Protein AF-A0A662FNZ3-F1 (afdb_monomer_lite)

Foldseek 3Di:
DDKDKDKFFAQPLQAQPFPVVVCVLCVVAQKDWFWKKAFDDDPDDDPDPPDRDIDTDTPDDPPQPPPVDDPDSDDDPVRGHHGPMMTMMIDPDVVSVVVSSVVSNVD

Secondary structure (DSSP, 8-state):
---EEEEEEPPGGGTTSBHHHHHHHHTTSS-EEEEEEEEE---S---S----EEEEEES--------TT-SS-PPPGGGB--TT-EEEEEES-HHHHHHHHHHHHT-

Radius of gyration: 15.93 Å; chains: 1; bounding box: 35×38×43 Å

Sequence (107 aa):
DTNEIYIREVPSSFVGKRIMDLQRALTRYPVIFIGYIRSCQKEGDATDDKLRRSRITINPRVRPKYIENAPYGRITKTDLIQEGDRIILIAREPKIVDNILYSLSNN

Structure (mmCIF, N/CA/C/O backbone):
data_AF-A0A662FNZ3-F1
#
_entry.id   AF-A0A662FNZ3-F1
#
loop_
_atom_site.group_PDB
_atom_site.id
_atom_site.type_symbol
_atom_site.label_atom_id
_atom_site.label_alt_id
_atom_site.label_comp_id
_atom_site.label_asym_id
_atom_site.label_entity_id
_atom_site.label_seq_id
_atom_site.pdbx_PDB_ins_code
_atom_site.Cartn_x
_atom_site.Cartn_y
_atom_site.Cartn_z
_atom_site.occupancy
_atom_site.B_iso_or_equiv
_atom_site.auth_seq_id
_atom_site.auth_comp_id
_atom_site.auth_asym_id
_atom_site.auth_atom_id
_atom_site.pdbx_PDB_model_num
ATOM 1 N N . ASP A 1 1 ? -20.024 3.247 11.701 1.00 66.50 1 ASP A N 1
ATOM 2 C CA . ASP A 1 1 ? -18.799 2.585 11.213 1.00 66.50 1 ASP A CA 1
ATOM 3 C C . ASP A 1 1 ? -18.574 2.895 9.749 1.00 66.50 1 ASP A C 1
ATOM 5 O O . ASP A 1 1 ? -19.262 2.350 8.896 1.00 66.50 1 ASP A O 1
ATOM 9 N N . THR A 1 2 ? -17.663 3.821 9.464 1.00 88.19 2 THR A N 1
ATOM 10 C CA . THR A 1 2 ? -17.327 4.260 8.104 1.00 88.19 2 THR A CA 1
ATOM 11 C C . THR A 1 2 ? -15.887 3.885 7.786 1.00 88.19 2 THR A C 1
ATOM 13 O O . THR A 1 2 ? -15.029 3.921 8.663 1.00 88.19 2 THR A O 1
ATOM 16 N N . ASN A 1 3 ? -15.630 3.496 6.539 1.00 95.50 3 ASN A N 1
ATOM 17 C CA . ASN A 1 3 ? -14.271 3.343 6.033 1.00 95.50 3 ASN A 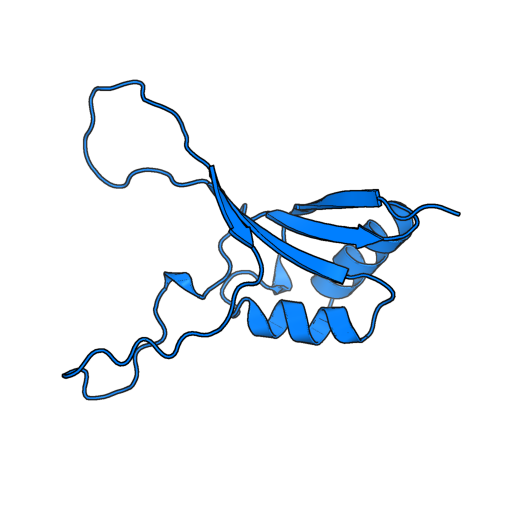CA 1
ATOM 18 C C . ASN A 1 3 ? -13.823 4.654 5.382 1.00 95.50 3 ASN A C 1
ATOM 20 O O . ASN A 1 3 ? -14.623 5.321 4.726 1.00 95.50 3 ASN A O 1
ATOM 24 N N . GLU A 1 4 ? -12.544 4.981 5.514 1.00 97.06 4 GLU A N 1
ATOM 25 C CA . GLU A 1 4 ? -11.936 6.193 4.967 1.00 97.06 4 GLU A CA 1
ATOM 26 C C . GLU A 1 4 ? -10.720 5.856 4.101 1.00 97.06 4 GLU A C 1
ATOM 28 O O . GLU A 1 4 ? -10.171 4.753 4.160 1.00 97.06 4 GLU A O 1
ATOM 33 N N . ILE A 1 5 ? -10.303 6.821 3.278 1.00 97.62 5 ILE A N 1
ATOM 34 C CA . ILE A 1 5 ? -9.119 6.708 2.427 1.00 97.62 5 ILE A CA 1
ATOM 35 C C . ILE A 1 5 ? -7.910 7.264 3.176 1.00 97.62 5 ILE A C 1
ATOM 37 O O . ILE A 1 5 ? -7.891 8.427 3.576 1.00 97.62 5 ILE A O 1
ATOM 41 N N . TYR A 1 6 ? -6.860 6.457 3.270 1.00 97.50 6 TYR A N 1
ATOM 42 C CA . TYR A 1 6 ? -5.578 6.833 3.843 1.00 97.50 6 TYR A CA 1
ATOM 43 C C . TYR A 1 6 ? -4.481 6.767 2.785 1.00 97.50 6 TYR A C 1
ATOM 45 O O . TYR A 1 6 ? -4.362 5.799 2.033 1.00 97.50 6 TYR A O 1
ATOM 53 N N . ILE A 1 7 ? -3.657 7.812 2.750 1.00 96.81 7 ILE A N 1
ATOM 54 C CA . ILE A 1 7 ? -2.463 7.884 1.911 1.00 96.81 7 ILE A CA 1
ATOM 55 C C . ILE A 1 7 ? -1.250 7.816 2.832 1.00 96.81 7 ILE A C 1
ATOM 57 O O . ILE A 1 7 ? -1.161 8.575 3.803 1.00 96.81 7 ILE A O 1
ATOM 61 N N . ARG A 1 8 ? -0.335 6.892 2.543 1.00 96.44 8 ARG A N 1
ATOM 62 C CA . ARG A 1 8 ? 0.889 6.661 3.32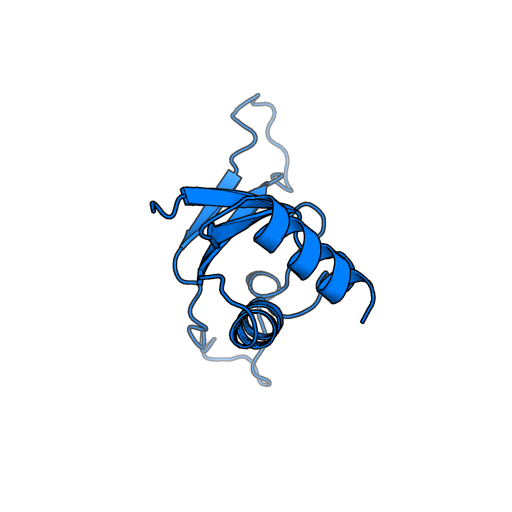1 1.00 96.44 8 ARG A CA 1
ATOM 63 C C . ARG A 1 8 ? 2.064 6.391 2.409 1.00 96.44 8 ARG A C 1
ATOM 65 O O . ARG A 1 8 ? 1.866 6.002 1.264 1.00 96.44 8 ARG A O 1
ATOM 72 N N . GLU A 1 9 ? 3.271 6.603 2.906 1.00 95.25 9 GLU A N 1
ATOM 73 C CA . GLU A 1 9 ? 4.472 6.154 2.207 1.00 95.25 9 GLU A CA 1
ATOM 74 C C . GLU A 1 9 ? 4.485 4.632 2.097 1.00 95.25 9 GLU A C 1
ATOM 76 O O . GLU A 1 9 ? 3.924 3.913 2.930 1.00 95.25 9 GLU A O 1
ATOM 81 N N . VAL A 1 10 ? 5.084 4.144 1.018 1.00 94.25 10 VAL A N 1
ATOM 82 C CA . VAL A 1 10 ? 5.295 2.715 0.850 1.00 94.25 10 VAL A CA 1
ATOM 83 C C . VAL A 1 10 ? 6.280 2.208 1.916 1.00 94.25 10 VAL A C 1
ATOM 85 O O . VAL A 1 10 ? 7.258 2.896 2.206 1.00 94.25 10 VAL A O 1
ATOM 88 N N . PRO A 1 11 ? 6.066 1.015 2.501 1.00 94.31 11 PRO A N 1
ATOM 89 C CA . PRO A 1 11 ? 7.045 0.419 3.405 1.00 94.31 11 PRO A CA 1
ATOM 90 C C . PRO A 1 11 ? 8.408 0.280 2.714 1.00 94.31 11 PRO A C 1
ATOM 92 O O . PRO A 1 11 ? 8.485 -0.201 1.578 1.00 94.31 11 PRO A O 1
ATOM 95 N N . SER A 1 12 ? 9.486 0.669 3.396 1.00 91.19 12 SER A N 1
ATOM 96 C CA . SER A 1 12 ? 10.842 0.689 2.823 1.00 91.19 12 SER A CA 1
ATOM 97 C C . SER A 1 12 ? 11.304 -0.694 2.352 1.00 91.19 12 SER A C 1
ATOM 99 O O . SER A 1 12 ? 11.971 -0.808 1.325 1.00 91.19 12 SER A O 1
ATOM 101 N N . SER A 1 13 ? 10.855 -1.760 3.022 1.00 93.81 13 SER A N 1
ATOM 102 C CA . SER A 1 13 ? 11.099 -3.163 2.651 1.00 93.81 13 SER A CA 1
ATOM 103 C C . SER A 1 13 ? 10.512 -3.565 1.288 1.00 93.81 13 SER A C 1
ATOM 105 O O . SER A 1 13 ? 10.828 -4.643 0.773 1.00 93.81 13 SER A O 1
ATOM 107 N N . PHE A 1 14 ? 9.651 -2.735 0.688 1.00 93.00 14 PHE A N 1
ATOM 108 C CA . PHE A 1 14 ? 9.061 -2.956 -0.632 1.00 93.00 14 PHE A CA 1
ATOM 109 C C . PHE A 1 14 ? 9.666 -2.085 -1.734 1.00 93.00 14 PHE A C 1
ATOM 111 O O . PHE A 1 14 ? 9.344 -2.304 -2.902 1.00 93.00 14 PHE A O 1
ATOM 118 N N . VAL A 1 15 ? 10.570 -1.154 -1.416 1.00 91.50 15 VAL A N 1
ATOM 119 C CA . VAL A 1 15 ? 11.303 -0.394 -2.438 1.00 91.50 15 VAL A CA 1
ATOM 120 C C . VAL A 1 15 ? 12.097 -1.363 -3.320 1.00 91.50 15 VAL A C 1
ATOM 122 O O . VAL A 1 15 ? 12.746 -2.289 -2.839 1.00 91.50 15 VAL A O 1
ATOM 125 N N . GLY A 1 16 ? 11.983 -1.203 -4.639 1.00 88.81 16 GLY A N 1
ATOM 126 C CA . GLY A 1 16 ? 12.577 -2.113 -5.621 1.00 88.81 16 GLY A CA 1
ATOM 127 C C . GLY A 1 16 ? 11.816 -3.429 -5.840 1.00 88.81 16 GLY A C 1
ATOM 128 O O . GLY A 1 16 ? 12.131 -4.142 -6.794 1.00 88.81 16 GLY A O 1
ATOM 129 N N . LYS A 1 17 ? 10.791 -3.749 -5.034 1.00 89.50 17 LYS A N 1
ATOM 130 C CA . LYS A 1 17 ? 9.879 -4.885 -5.276 1.00 89.50 17 LYS A CA 1
ATOM 131 C C . LYS A 1 17 ? 8.756 -4.489 -6.234 1.00 89.50 17 LYS A C 1
ATOM 133 O O . LYS A 1 17 ? 8.537 -3.308 -6.519 1.00 89.50 17 LYS A O 1
ATOM 138 N N . ARG A 1 18 ? 8.025 -5.477 -6.761 1.00 88.12 18 ARG A N 1
ATOM 139 C CA . ARG A 1 18 ? 6.874 -5.202 -7.630 1.00 88.12 18 ARG A CA 1
ATOM 140 C C . ARG A 1 18 ? 5.702 -4.716 -6.787 1.00 88.12 18 ARG A C 1
ATOM 142 O O . ARG A 1 18 ? 5.479 -5.205 -5.681 1.00 88.12 18 ARG A O 1
ATOM 149 N N . ILE A 1 19 ? 4.863 -3.855 -7.360 1.00 88.25 19 ILE A N 1
ATOM 150 C CA . ILE A 1 19 ? 3.621 -3.421 -6.695 1.00 88.25 19 ILE A CA 1
ATOM 151 C C . ILE A 1 19 ? 2.706 -4.601 -6.314 1.00 88.25 19 ILE A C 1
ATOM 153 O O . ILE A 1 19 ? 2.022 -4.567 -5.295 1.00 88.25 19 ILE A O 1
ATOM 157 N N . MET A 1 20 ? 2.753 -5.685 -7.095 1.00 86.31 20 MET A N 1
ATOM 158 C CA . MET A 1 20 ? 2.011 -6.918 -6.823 1.00 86.31 20 MET A CA 1
ATOM 159 C C . MET A 1 20 ? 2.467 -7.633 -5.553 1.00 86.31 20 MET A C 1
ATOM 161 O O . MET A 1 20 ? 1.645 -8.273 -4.902 1.00 86.31 20 MET A O 1
ATOM 165 N N . ASP A 1 21 ? 3.749 -7.537 -5.199 1.00 90.19 21 ASP A N 1
ATOM 166 C CA . ASP A 1 21 ? 4.268 -8.156 -3.980 1.00 90.19 21 ASP A CA 1
ATOM 167 C C . ASP A 1 21 ? 3.669 -7.451 -2.758 1.00 90.19 21 ASP A C 1
ATOM 169 O O . ASP A 1 21 ? 3.211 -8.111 -1.825 1.00 90.19 21 ASP A O 1
ATOM 173 N N . LEU A 1 22 ? 3.572 -6.117 -2.812 1.00 91.62 22 LEU A N 1
ATOM 174 C CA . LEU A 1 22 ? 2.896 -5.314 -1.794 1.00 91.62 22 LEU A CA 1
ATOM 175 C C . LEU A 1 22 ? 1.398 -5.618 -1.736 1.00 91.62 22 LEU A C 1
ATOM 177 O O . LEU A 1 22 ? 0.866 -5.875 -0.658 1.00 91.62 22 LEU A O 1
ATOM 181 N N . GLN A 1 23 ? 0.720 -5.651 -2.887 1.00 90.62 23 GLN A N 1
ATOM 182 C CA . GLN A 1 23 ? -0.700 -5.997 -2.941 1.00 90.62 23 GLN A CA 1
ATOM 183 C C . GLN A 1 23 ? -0.954 -7.381 -2.331 1.00 90.62 23 GLN A C 1
ATOM 185 O O . GLN A 1 23 ? -1.889 -7.540 -1.551 1.00 90.62 23 GLN A O 1
ATOM 190 N N . ARG A 1 24 ? -0.105 -8.372 -2.639 1.00 90.94 24 ARG A N 1
ATOM 191 C CA . ARG A 1 24 ? -0.186 -9.722 -2.070 1.00 90.94 24 ARG A CA 1
ATOM 192 C C . ARG A 1 24 ? 0.047 -9.710 -0.560 1.00 90.94 24 ARG A C 1
ATOM 194 O O . ARG A 1 24 ? -0.698 -10.378 0.149 1.00 90.94 24 ARG A O 1
ATOM 201 N N . ALA A 1 25 ? 1.023 -8.956 -0.060 1.00 93.50 25 ALA A N 1
ATOM 202 C CA . ALA A 1 25 ? 1.265 -8.841 1.378 1.00 93.50 25 ALA A CA 1
ATOM 203 C C . ALA A 1 25 ? 0.052 -8.244 2.115 1.00 93.50 25 ALA A C 1
ATOM 205 O O . ALA A 1 25 ? -0.356 -8.758 3.156 1.00 93.50 25 ALA A O 1
ATOM 206 N N . LEU A 1 26 ? -0.587 -7.231 1.522 1.00 93.56 26 LEU A N 1
ATOM 207 C CA . LEU A 1 26 ? -1.760 -6.556 2.083 1.00 93.56 26 LEU A CA 1
ATOM 208 C C . LEU A 1 26 ? -3.025 -7.432 2.121 1.00 93.56 26 LEU A C 1
ATOM 210 O O . LEU A 1 26 ? -3.900 -7.167 2.938 1.00 93.56 26 LEU A O 1
ATOM 214 N N . THR A 1 27 ? -3.112 -8.510 1.326 1.00 91.31 27 THR A N 1
ATOM 215 C CA . THR A 1 27 ? -4.282 -9.424 1.333 1.00 91.31 27 THR A CA 1
ATOM 216 C C . THR A 1 27 ? -4.545 -10.107 2.676 1.00 91.31 27 THR A C 1
ATOM 218 O O . THR A 1 27 ? -5.643 -10.610 2.899 1.00 91.31 27 THR A O 1
ATOM 221 N N . ARG A 1 28 ? -3.551 -10.142 3.570 1.00 92.44 28 ARG A N 1
ATOM 222 C CA . ARG A 1 28 ? -3.655 -10.763 4.899 1.00 92.44 28 ARG A CA 1
ATOM 223 C C . ARG A 1 28 ? -4.201 -9.820 5.970 1.00 92.44 28 ARG A C 1
ATOM 225 O O . ARG A 1 28 ? -4.350 -10.234 7.115 1.00 92.44 28 ARG A O 1
ATOM 232 N N . TYR A 1 29 ? -4.465 -8.566 5.619 1.00 94.62 29 TYR A N 1
ATOM 233 C CA . TYR A 1 29 ? -4.818 -7.516 6.562 1.00 94.62 29 TYR A CA 1
ATOM 234 C C . TYR A 1 29 ? -6.181 -6.893 6.226 1.00 94.62 29 TYR A C 1
ATOM 236 O O . TYR A 1 29 ? -6.605 -6.932 5.070 1.00 94.62 29 TYR A O 1
ATOM 244 N N . PRO A 1 30 ? -6.876 -6.282 7.205 1.00 94.69 30 PRO A N 1
ATOM 245 C CA . PRO A 1 30 ? -8.193 -5.672 7.006 1.00 94.69 30 PRO A CA 1
ATOM 246 C C . PRO A 1 30 ? -8.094 -4.283 6.346 1.00 94.69 30 PRO A C 1
ATOM 248 O O . PRO A 1 30 ? -8.593 -3.290 6.873 1.00 94.69 30 PRO A O 1
ATOM 251 N N . VAL A 1 31 ? -7.415 -4.202 5.200 1.00 95.81 31 VAL A N 1
ATOM 252 C CA . VAL A 1 31 ? -7.248 -2.980 4.401 1.00 95.81 31 VAL A CA 1
ATOM 253 C C . VAL A 1 31 ? -7.446 -3.282 2.923 1.00 95.81 31 VAL A C 1
ATOM 255 O O . VAL A 1 31 ? -7.115 -4.364 2.442 1.00 95.81 31 VAL A O 1
ATOM 258 N N . ILE A 1 32 ? -7.957 -2.307 2.176 1.00 95.06 32 ILE A N 1
ATOM 259 C CA . ILE A 1 32 ? -8.128 -2.422 0.726 1.00 95.06 32 ILE A CA 1
ATOM 260 C C . ILE A 1 32 ? -7.086 -1.545 0.045 1.00 95.06 32 ILE A C 1
ATOM 262 O O . ILE A 1 32 ? -7.113 -0.325 0.179 1.00 95.06 32 ILE A O 1
ATOM 266 N N . PHE A 1 33 ? -6.185 -2.159 -0.718 1.00 94.44 33 PHE A N 1
ATOM 267 C CA . PHE A 1 33 ? -5.260 -1.435 -1.585 1.00 94.44 33 PHE A CA 1
ATOM 268 C C . PHE A 1 33 ? -5.935 -1.023 -2.891 1.00 94.44 33 PHE A C 1
ATOM 270 O O . PHE A 1 33 ? -6.497 -1.862 -3.595 1.00 94.44 33 PHE A O 1
ATOM 277 N N . ILE A 1 34 ? -5.850 0.265 -3.229 1.00 94.25 34 ILE A N 1
ATOM 278 C CA . ILE A 1 34 ? -6.506 0.823 -4.422 1.00 94.25 34 ILE A CA 1
ATOM 279 C C . ILE A 1 34 ? -5.494 1.282 -5.463 1.00 94.25 34 ILE A C 1
ATOM 281 O O . ILE A 1 34 ? -5.772 1.228 -6.661 1.00 94.25 34 ILE A O 1
ATOM 285 N N . GLY A 1 35 ? -4.318 1.734 -5.042 1.00 92.88 35 GLY A N 1
ATOM 286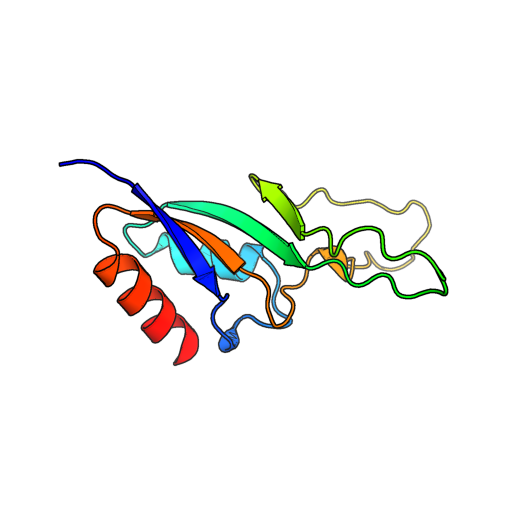 C CA . GLY A 1 35 ? -3.348 2.288 -5.968 1.00 92.88 35 GLY A CA 1
ATOM 287 C C . GLY A 1 35 ? -2.180 2.965 -5.281 1.00 92.88 35 GLY A C 1
ATOM 288 O O . GLY A 1 35 ? -2.008 2.874 -4.068 1.00 92.88 35 GLY A O 1
ATOM 289 N N . TYR A 1 36 ? -1.378 3.661 -6.076 1.00 92.94 36 TYR A N 1
ATOM 290 C CA . TYR A 1 36 ? -0.212 4.384 -5.593 1.00 92.94 36 TYR A CA 1
ATOM 291 C C . TYR A 1 36 ? -0.027 5.710 -6.331 1.00 92.94 36 TYR A C 1
ATOM 293 O O . TYR A 1 36 ? -0.553 5.932 -7.424 1.00 92.94 36 TYR A O 1
ATOM 301 N N . ILE A 1 37 ? 0.719 6.602 -5.699 1.00 92.44 37 ILE A N 1
ATOM 302 C CA . ILE A 1 37 ? 1.049 7.941 -6.149 1.00 92.44 37 ILE A CA 1
ATOM 303 C C . ILE A 1 37 ? 2.564 8.003 -6.271 1.00 92.44 37 ILE A C 1
ATOM 305 O O . ILE A 1 37 ? 3.271 7.803 -5.285 1.00 92.44 37 ILE A O 1
ATOM 309 N N . ARG A 1 38 ? 3.046 8.324 -7.469 1.00 89.12 38 ARG A N 1
ATOM 310 C CA . ARG A 1 38 ? 4.465 8.514 -7.759 1.00 89.12 38 ARG A CA 1
ATOM 311 C C . ARG A 1 38 ? 4.743 9.963 -8.098 1.00 89.12 38 ARG A C 1
ATOM 313 O O . ARG A 1 38 ? 4.078 10.524 -8.969 1.00 89.12 38 ARG A O 1
ATOM 320 N N . SER A 1 39 ? 5.743 10.560 -7.460 1.00 84.44 39 SER A N 1
ATOM 321 C CA . SER A 1 39 ? 6.235 11.873 -7.875 1.00 84.44 39 SER A CA 1
ATOM 322 C C . SER A 1 39 ? 7.033 11.720 -9.171 1.00 84.44 39 SER A C 1
ATOM 324 O O . SER A 1 39 ? 8.006 10.972 -9.212 1.00 84.44 39 SER A O 1
ATOM 326 N N . CYS A 1 40 ? 6.624 12.384 -10.251 1.00 70.31 40 CYS A N 1
ATOM 327 C CA . CYS A 1 40 ? 7.414 12.412 -11.477 1.00 70.31 40 CYS A CA 1
ATOM 328 C C . CYS A 1 40 ? 8.377 13.601 -11.406 1.00 70.31 40 CYS A C 1
ATOM 330 O O . CYS A 1 40 ? 7.971 14.741 -11.632 1.00 70.31 40 CYS A O 1
ATOM 332 N N . GLN A 1 41 ? 9.652 13.345 -11.108 1.00 58.56 41 GLN A N 1
ATOM 333 C CA . GLN A 1 41 ? 10.711 14.278 -11.489 1.00 58.56 41 GLN A CA 1
ATOM 334 C C . GLN A 1 41 ? 10.967 14.078 -12.986 1.00 58.56 41 GLN A C 1
ATOM 336 O O . GLN A 1 41 ? 11.143 12.947 -13.437 1.00 58.56 41 GLN A O 1
ATOM 341 N N . LYS A 1 42 ? 10.908 15.149 -13.785 1.00 53.72 42 LYS A N 1
ATOM 342 C CA . LYS A 1 42 ? 11.375 15.074 -15.172 1.00 53.72 42 LYS A CA 1
ATOM 343 C C . LYS A 1 42 ? 12.893 14.891 -15.132 1.00 53.72 42 LYS A C 1
ATOM 345 O O . LYS A 1 42 ? 13.596 15.803 -14.713 1.00 53.72 42 LYS A O 1
ATOM 350 N N . GLU A 1 43 ? 13.387 13.740 -15.573 1.00 48.34 43 GLU A N 1
ATOM 351 C CA . GLU A 1 43 ? 14.744 13.659 -16.111 1.00 48.34 43 GLU A CA 1
ATOM 352 C C . GLU A 1 43 ? 14.716 14.344 -17.483 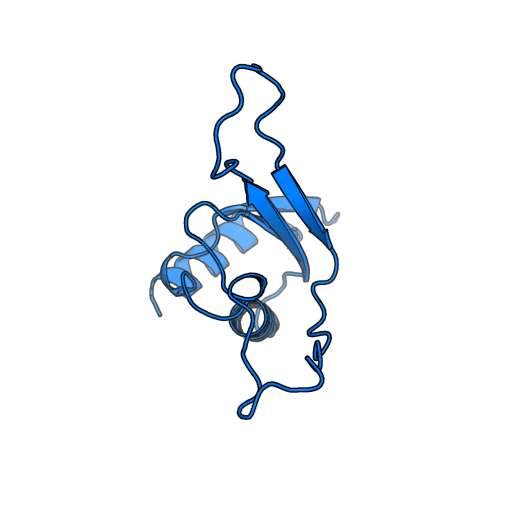1.00 48.34 43 GLU A C 1
ATOM 354 O O . GLU A 1 43 ? 14.037 13.877 -18.398 1.00 48.34 43 GLU A O 1
ATOM 359 N N . GLY A 1 44 ? 15.394 15.483 -17.599 1.00 43.97 44 GLY A N 1
ATOM 360 C CA . GLY A 1 44 ? 15.570 16.200 -18.860 1.00 43.97 44 GLY A CA 1
ATOM 361 C C . GLY A 1 44 ? 15.172 17.668 -18.768 1.00 43.97 44 GLY A C 1
ATOM 362 O O . GLY A 1 44 ? 14.011 17.982 -18.498 1.00 43.97 44 GLY A O 1
ATOM 363 N N . ASP A 1 45 ? 16.170 18.521 -19.004 1.00 45.75 45 ASP A N 1
ATOM 364 C CA . ASP A 1 45 ? 16.104 19.959 -19.273 1.00 45.75 45 ASP A CA 1
ATOM 365 C C . ASP A 1 45 ? 14.702 20.489 -19.586 1.00 45.75 45 ASP A C 1
ATOM 367 O O . ASP A 1 45 ? 14.149 20.286 -20.669 1.00 45.75 45 ASP A O 1
ATOM 371 N N . ALA A 1 46 ? 14.135 21.236 -18.646 1.00 43.41 46 ALA A N 1
ATOM 372 C CA . ALA A 1 46 ? 13.106 22.202 -18.968 1.00 43.41 46 ALA A CA 1
ATOM 373 C C . ALA A 1 46 ? 13.205 23.350 -17.969 1.00 43.41 46 ALA A C 1
ATOM 375 O O . ALA A 1 46 ? 12.833 23.223 -16.806 1.00 43.41 46 ALA A O 1
ATOM 376 N N . THR A 1 47 ? 13.700 24.469 -18.476 1.00 45.09 47 THR A N 1
ATOM 377 C CA . THR A 1 47 ? 13.663 25.845 -17.966 1.00 45.09 47 THR A CA 1
ATOM 378 C C . THR A 1 47 ? 12.238 26.368 -17.728 1.00 45.09 47 THR A C 1
ATOM 380 O O . THR A 1 47 ? 11.931 27.524 -17.990 1.00 45.09 47 THR A O 1
ATOM 383 N N . ASP A 1 48 ? 11.334 25.528 -17.237 1.00 42.88 48 ASP A N 1
ATOM 384 C CA . ASP A 1 48 ? 9.935 25.872 -17.061 1.00 42.88 48 ASP A CA 1
ATOM 385 C C . ASP A 1 48 ? 9.459 25.252 -15.749 1.00 42.88 48 ASP A C 1
ATOM 387 O O . ASP A 1 48 ? 9.443 24.028 -15.592 1.00 42.88 48 ASP A O 1
ATOM 391 N N . ASP A 1 49 ? 9.062 26.116 -14.818 1.00 46.00 49 ASP A N 1
ATOM 392 C CA . ASP A 1 49 ? 8.562 25.882 -13.452 1.00 46.00 49 ASP A CA 1
ATOM 393 C C . ASP A 1 49 ? 7.229 25.084 -13.420 1.00 46.00 49 ASP A C 1
ATOM 395 O O . ASP A 1 49 ? 6.373 25.193 -12.540 1.00 46.00 49 ASP A O 1
ATOM 399 N N . LYS A 1 50 ? 6.992 24.269 -14.452 1.00 42.78 50 LYS A N 1
ATOM 400 C CA . LYS A 1 50 ? 5.764 23.533 -14.720 1.00 42.78 50 LYS A CA 1
ATOM 401 C C . LYS A 1 50 ? 5.731 22.243 -13.920 1.00 42.78 50 LYS A C 1
ATOM 403 O O . LYS A 1 50 ? 5.991 21.161 -14.440 1.00 42.78 50 LYS A O 1
ATOM 408 N N . LEU A 1 51 ? 5.271 22.410 -12.681 1.00 48.16 51 LEU A N 1
ATOM 409 C CA . LEU A 1 51 ? 4.586 21.437 -11.831 1.00 48.16 51 LEU A CA 1
ATOM 410 C C . LEU A 1 51 ? 5.319 20.100 -11.658 1.00 48.16 51 LEU A C 1
ATOM 412 O O . LEU A 1 51 ? 5.268 19.221 -12.518 1.00 48.16 51 LEU A O 1
ATOM 416 N N . ARG A 1 52 ? 5.846 19.879 -10.448 1.00 54.34 52 ARG A N 1
ATOM 417 C CA . ARG A 1 52 ? 6.053 18.538 -9.879 1.00 54.34 52 ARG A CA 1
ATOM 418 C C . ARG A 1 52 ? 4.730 17.762 -9.935 1.00 54.34 52 ARG A C 1
ATOM 420 O O . ARG A 1 52 ? 3.919 17.821 -9.014 1.00 54.34 52 ARG A O 1
ATOM 427 N N . ARG A 1 53 ? 4.456 17.082 -11.048 1.00 69.56 53 ARG A N 1
ATOM 428 C CA . ARG A 1 53 ? 3.223 16.315 -11.230 1.00 69.56 53 ARG A CA 1
ATOM 429 C C . ARG A 1 53 ? 3.396 14.972 -10.541 1.00 69.56 53 ARG A C 1
ATOM 431 O O . ARG A 1 53 ? 4.304 14.210 -10.856 1.00 69.56 53 ARG A O 1
ATOM 438 N N . SER A 1 54 ? 2.506 14.677 -9.602 1.00 80.44 54 SER A N 1
ATOM 439 C CA . SER A 1 54 ? 2.341 13.311 -9.119 1.00 80.44 54 SER A CA 1
ATOM 440 C C . SER A 1 54 ? 1.461 12.536 -10.092 1.00 80.44 54 SER A C 1
ATOM 442 O O . SER A 1 54 ? 0.385 12.997 -10.472 1.00 80.44 54 SER A O 1
ATOM 444 N N . ARG A 1 55 ? 1.907 11.349 -10.493 1.00 85.06 55 ARG A N 1
ATOM 445 C CA . ARG A 1 55 ? 1.096 10.388 -11.233 1.00 85.06 55 ARG A CA 1
ATOM 446 C C . ARG A 1 55 ? 0.381 9.483 -10.241 1.00 85.06 55 ARG A C 1
ATOM 448 O O . ARG A 1 55 ? 1.029 8.833 -9.427 1.00 85.06 55 ARG A O 1
ATOM 455 N N . ILE A 1 56 ? -0.941 9.416 -10.344 1.00 88.94 56 ILE A N 1
ATOM 456 C CA . ILE A 1 56 ? -1.766 8.486 -9.572 1.00 88.94 56 ILE A CA 1
ATOM 457 C C . ILE A 1 56 ? -2.093 7.289 -10.464 1.00 88.94 56 ILE A C 1
ATOM 459 O O . ILE A 1 56 ? -2.623 7.454 -11.563 1.00 88.94 56 ILE A O 1
ATOM 463 N N . THR A 1 57 ? -1.776 6.088 -9.993 1.00 88.38 57 THR A N 1
ATOM 464 C CA . THR A 1 57 ? -2.130 4.830 -10.651 1.00 88.38 57 THR A CA 1
ATOM 465 C C . THR A 1 57 ? -3.141 4.096 -9.783 1.00 88.38 57 THR A C 1
ATOM 467 O O . THR A 1 57 ? -2.812 3.656 -8.684 1.00 88.38 57 THR A O 1
ATOM 470 N N . ILE A 1 58 ? -4.363 3.945 -10.291 1.00 90.12 58 ILE A N 1
ATOM 471 C CA . ILE A 1 58 ? -5.455 3.212 -9.640 1.00 90.12 58 ILE A CA 1
ATOM 472 C C . ILE A 1 58 ? -5.579 1.824 -10.257 1.00 90.12 58 ILE A C 1
ATOM 474 O O . ILE A 1 58 ? -5.467 1.677 -11.474 1.00 90.12 58 ILE A O 1
ATOM 478 N N . ASN A 1 59 ? -5.830 0.824 -9.412 1.00 85.94 59 ASN A N 1
ATOM 479 C CA . ASN A 1 59 ? -5.918 -0.587 -9.769 1.00 85.94 59 ASN A CA 1
ATOM 480 C C . ASN A 1 59 ? -4.745 -1.008 -10.670 1.00 85.94 59 ASN A C 1
ATOM 482 O O . ASN A 1 59 ? -4.957 -1.323 -11.849 1.00 85.94 59 ASN A O 1
ATOM 486 N N . PRO A 1 60 ? -3.498 -0.939 -10.164 1.00 81.06 60 PRO A N 1
ATOM 487 C CA . PRO A 1 60 ? -2.332 -1.290 -10.953 1.00 81.06 60 PRO A CA 1
ATOM 488 C C . PRO A 1 60 ? -2.398 -2.767 -11.337 1.00 81.06 60 PRO A C 1
ATOM 490 O O . PRO A 1 60 ? -2.041 -3.656 -10.574 1.00 81.06 60 PRO A O 1
ATOM 493 N N . ARG A 1 61 ? -2.882 -3.034 -12.549 1.00 69.38 61 ARG A N 1
ATOM 494 C CA . ARG A 1 61 ? -2.837 -4.361 -13.153 1.00 69.38 61 ARG A CA 1
ATOM 495 C C . ARG A 1 61 ? -1.481 -4.546 -13.807 1.00 69.38 61 ARG A C 1
ATOM 497 O O . ARG A 1 61 ? -1.019 -3.661 -14.529 1.00 69.38 61 ARG A O 1
ATOM 504 N N . VAL A 1 62 ? -0.911 -5.738 -13.657 1.00 55.59 62 VAL A N 1
ATOM 505 C CA . VAL A 1 62 ? 0.116 -6.216 -14.583 1.00 55.59 62 VAL A CA 1
ATOM 506 C C . VAL A 1 62 ? -0.559 -6.332 -15.944 1.00 55.59 62 VAL A C 1
ATOM 508 O O . VAL A 1 62 ? -1.243 -7.311 -16.230 1.00 55.59 62 VAL A O 1
ATOM 511 N N . ARG A 1 63 ? -0.414 -5.312 -16.792 1.00 49.41 63 ARG A N 1
ATOM 512 C CA . ARG A 1 63 ? -0.509 -5.567 -18.224 1.00 49.41 63 ARG A CA 1
ATOM 513 C C . ARG A 1 63 ? 0.824 -6.207 -18.574 1.00 49.41 63 ARG A C 1
ATOM 515 O O . ARG A 1 63 ? 1.838 -5.530 -18.398 1.00 49.41 63 ARG A O 1
ATOM 522 N N . PRO A 1 64 ? 0.872 -7.463 -19.041 1.00 43.41 64 PRO A N 1
ATOM 523 C CA . PRO A 1 64 ? 2.045 -7.912 -19.760 1.00 43.41 64 PRO A CA 1
ATOM 524 C C . PRO A 1 64 ? 2.148 -6.986 -20.972 1.00 43.41 64 PRO A C 1
ATOM 526 O O . PRO A 1 64 ? 1.450 -7.165 -21.966 1.00 43.41 64 PRO A O 1
ATOM 529 N N . LYS A 1 65 ? 2.943 -5.918 -20.874 1.00 44.50 65 LYS A N 1
ATOM 530 C CA . LYS A 1 65 ? 3.396 -5.217 -22.065 1.00 44.50 65 LYS A CA 1
ATOM 531 C C . LYS A 1 65 ? 4.360 -6.183 -22.732 1.00 44.50 65 LYS A C 1
ATOM 533 O O . LYS A 1 65 ? 5.548 -6.194 -22.431 1.00 44.50 65 LYS A O 1
ATOM 538 N N . TYR A 1 66 ? 3.805 -7.044 -23.578 1.00 40.12 66 TYR A N 1
ATOM 539 C CA . TYR A 1 66 ? 4.567 -7.716 -24.609 1.00 40.12 66 TYR A CA 1
ATOM 540 C C . TYR A 1 66 ? 5.199 -6.603 -25.440 1.00 40.12 66 TYR A C 1
ATOM 542 O O . TYR A 1 66 ? 4.509 -5.860 -26.133 1.00 40.12 66 TYR A O 1
ATOM 550 N N . ILE A 1 67 ? 6.503 -6.412 -25.278 1.00 47.06 67 ILE A N 1
ATOM 551 C CA . ILE A 1 67 ? 7.284 -5.717 -26.288 1.00 47.06 67 ILE A CA 1
ATOM 552 C C . ILE A 1 67 ? 7.557 -6.809 -27.313 1.00 47.06 67 ILE A C 1
ATOM 554 O O . ILE A 1 67 ? 8.390 -7.683 -27.062 1.00 47.06 67 ILE A O 1
ATOM 558 N N . GLU A 1 68 ? 6.805 -6.813 -28.416 1.00 40.81 68 GLU A N 1
ATOM 559 C CA . GLU A 1 68 ? 7.213 -7.551 -29.611 1.00 40.81 68 GLU A CA 1
ATOM 560 C C . GLU A 1 68 ? 8.679 -7.166 -29.868 1.00 40.81 68 GLU A C 1
ATOM 562 O O . GLU A 1 68 ? 8.977 -5.984 -30.038 1.00 40.81 68 GLU A O 1
ATOM 567 N N . ASN A 1 69 ? 9.594 -8.143 -29.802 1.00 50.25 69 ASN A N 1
ATOM 568 C CA . ASN A 1 69 ? 11.044 -8.043 -30.069 1.00 50.25 69 ASN A CA 1
ATOM 569 C C . 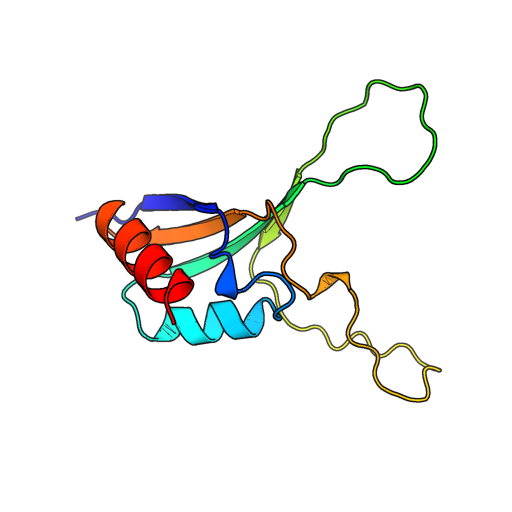ASN A 1 69 ? 12.033 -7.920 -28.883 1.00 50.25 69 ASN A C 1
ATOM 571 O O . ASN A 1 69 ? 13.206 -7.632 -29.121 1.00 50.25 69 ASN A O 1
ATOM 575 N N . ALA A 1 70 ? 11.660 -8.194 -27.626 1.00 45.25 70 ALA A N 1
ATOM 576 C CA . ALA A 1 70 ? 12.658 -8.387 -26.556 1.00 45.25 70 ALA A CA 1
ATOM 577 C C . ALA A 1 70 ? 12.903 -9.893 -26.287 1.00 45.25 70 ALA A C 1
ATOM 579 O O . ALA A 1 70 ? 11.958 -10.578 -25.903 1.00 45.25 70 ALA A O 1
ATOM 580 N N . PRO A 1 71 ? 14.140 -10.426 -26.418 1.00 45.50 71 PRO A N 1
ATOM 581 C CA . PRO A 1 71 ? 14.424 -11.868 -26.297 1.00 45.50 71 PRO A CA 1
ATOM 582 C C . PRO A 1 71 ? 14.197 -12.441 -24.888 1.00 45.50 71 PRO A C 1
ATOM 584 O O . PRO A 1 71 ? 14.201 -13.651 -24.701 1.00 45.50 71 PRO A O 1
ATOM 587 N N . TYR A 1 72 ? 13.948 -11.581 -23.902 1.00 47.28 72 TYR A N 1
ATOM 588 C CA . TYR A 1 72 ? 13.537 -11.954 -22.556 1.00 47.28 72 TYR A CA 1
ATOM 589 C C . TYR A 1 72 ? 12.499 -10.931 -22.098 1.00 47.28 72 TYR A C 1
ATOM 591 O O . TYR A 1 72 ? 12.744 -9.727 -22.213 1.00 47.28 72 TYR A O 1
ATOM 599 N N . GLY A 1 73 ? 11.344 -11.390 -21.605 1.00 45.19 73 GLY A N 1
ATOM 600 C CA . GLY A 1 73 ? 10.272 -10.534 -21.096 1.00 45.19 73 GLY A CA 1
ATOM 601 C C . GLY A 1 73 ? 10.802 -9.551 -20.051 1.00 45.19 73 GLY A C 1
ATOM 602 O O . GLY A 1 73 ? 11.005 -9.904 -18.890 1.00 45.19 73 GLY A O 1
ATOM 603 N N . ARG A 1 74 ? 11.073 -8.313 -20.471 1.00 47.06 74 ARG A N 1
ATOM 604 C CA . ARG A 1 74 ? 11.592 -7.260 -19.598 1.00 47.06 74 ARG A CA 1
ATOM 605 C C . ARG A 1 74 ? 10.459 -6.765 -18.709 1.00 47.06 74 ARG A C 1
ATOM 607 O O . ARG A 1 74 ? 9.499 -6.175 -19.192 1.00 47.06 74 ARG A O 1
ATOM 614 N N . ILE A 1 75 ? 10.606 -6.962 -17.402 1.00 51.62 75 ILE A N 1
ATOM 615 C CA . ILE A 1 75 ? 9.841 -6.224 -16.394 1.00 51.62 75 ILE A CA 1
ATOM 616 C C . ILE A 1 75 ? 10.205 -4.751 -16.583 1.00 51.62 75 ILE A C 1
ATOM 618 O O . ILE A 1 75 ? 11.382 -4.385 -16.510 1.00 51.62 75 ILE A O 1
ATOM 622 N N . THR A 1 76 ? 9.228 -3.899 -16.875 1.00 49.66 76 THR A N 1
ATOM 623 C CA . THR A 1 76 ? 9.506 -2.471 -17.011 1.00 49.66 76 THR A CA 1
ATOM 624 C C . THR A 1 76 ? 9.817 -1.874 -15.637 1.00 49.66 76 THR A C 1
ATOM 626 O O . THR A 1 76 ? 9.111 -2.145 -14.670 1.00 49.66 76 THR A O 1
ATOM 629 N N . LYS A 1 77 ? 10.845 -1.014 -15.527 1.00 50.53 77 LYS A N 1
ATOM 630 C CA . LYS A 1 77 ? 11.164 -0.249 -14.294 1.00 50.53 77 LYS A CA 1
ATOM 631 C C . LYS A 1 77 ? 9.949 0.508 -13.720 1.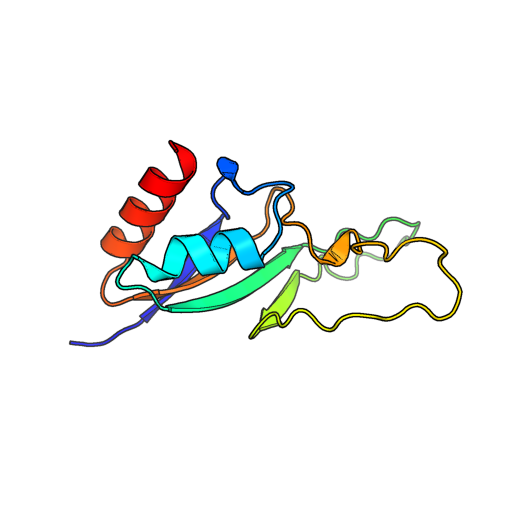00 50.53 77 LYS A C 1
ATOM 633 O O . LYS A 1 77 ? 9.942 0.866 -12.548 1.00 50.53 77 LYS A O 1
ATOM 638 N N . THR A 1 78 ? 8.912 0.743 -14.528 1.00 55.50 78 THR A N 1
ATOM 639 C CA . THR A 1 78 ? 7.637 1.342 -14.109 1.00 55.50 78 THR A CA 1
ATOM 640 C C . THR A 1 78 ? 6.813 0.478 -13.154 1.00 55.50 78 THR A C 1
ATOM 642 O O . THR A 1 78 ? 5.963 1.035 -12.466 1.00 55.50 78 THR A O 1
ATOM 645 N N . ASP A 1 79 ? 7.080 -0.828 -13.073 1.00 66.44 79 ASP A N 1
ATOM 646 C CA . ASP A 1 79 ? 6.330 -1.776 -12.233 1.00 66.44 79 ASP A CA 1
ATOM 647 C C . ASP A 1 79 ? 6.953 -1.979 -10.842 1.00 66.44 79 ASP A C 1
ATOM 649 O O . ASP A 1 79 ? 6.351 -2.621 -9.974 1.00 66.44 79 ASP A O 1
ATOM 653 N N . LEU A 1 80 ? 8.164 -1.446 -10.638 1.00 85.06 80 LEU A N 1
ATOM 654 C CA . LEU A 1 80 ? 8.857 -1.476 -9.357 1.00 85.06 80 LEU A CA 1
ATOM 655 C C . LEU A 1 80 ? 8.464 -0.269 -8.519 1.00 85.06 80 LEU A C 1
ATOM 657 O O . LEU A 1 80 ? 8.324 0.844 -9.035 1.00 85.06 80 LEU A O 1
ATOM 661 N N . ILE A 1 81 ? 8.303 -0.506 -7.227 1.00 90.00 81 ILE A N 1
ATOM 662 C CA . ILE A 1 81 ? 8.083 0.523 -6.218 1.00 90.00 81 ILE A CA 1
ATOM 663 C C . ILE A 1 81 ? 9.355 1.365 -6.087 1.00 90.00 81 ILE A C 1
ATOM 665 O O . ILE A 1 81 ? 10.462 0.825 -6.039 1.00 90.00 81 ILE A O 1
ATOM 669 N N . GLN A 1 82 ? 9.190 2.683 -6.039 1.00 88.75 82 GLN A N 1
ATOM 670 C CA . GLN A 1 82 ? 10.274 3.646 -5.874 1.00 88.75 82 GLN A CA 1
ATOM 671 C C . GLN A 1 82 ? 10.250 4.244 -4.471 1.00 88.75 82 GLN A C 1
ATOM 673 O O . GLN A 1 82 ? 9.207 4.309 -3.820 1.00 88.75 82 GLN A O 1
ATOM 678 N N . GLU A 1 83 ? 11.412 4.700 -4.016 1.00 89.50 83 GLU A N 1
ATOM 679 C CA . GLU A 1 83 ? 11.498 5.500 -2.801 1.00 89.50 83 GLU A CA 1
ATOM 680 C C . GLU A 1 83 ? 10.660 6.780 -2.954 1.00 89.50 83 GLU A C 1
ATOM 682 O O . GLU A 1 83 ? 10.646 7.411 -4.014 1.00 89.50 83 GLU A O 1
ATOM 687 N N . GLY A 1 84 ? 9.901 7.123 -1.913 1.00 89.12 84 GLY A N 1
ATOM 688 C CA . GLY A 1 84 ? 8.957 8.243 -1.934 1.00 89.12 84 GLY A CA 1
ATOM 689 C C . GLY A 1 84 ? 7.624 7.965 -2.646 1.00 89.12 84 GLY A C 1
ATOM 690 O O . GLY A 1 84 ? 6.766 8.853 -2.688 1.00 89.12 84 GLY A O 1
ATOM 691 N N . ASP A 1 85 ? 7.398 6.757 -3.181 1.00 91.69 85 ASP A N 1
ATOM 692 C CA . ASP A 1 85 ? 6.053 6.354 -3.596 1.00 91.69 85 ASP A CA 1
ATOM 693 C C . ASP A 1 85 ? 5.113 6.323 -2.385 1.00 91.69 85 ASP A C 1
ATOM 695 O O . ASP A 1 85 ? 5.465 5.887 -1.287 1.00 91.69 85 ASP A O 1
ATOM 699 N N . ARG A 1 86 ? 3.868 6.746 -2.608 1.00 95.00 86 ARG A N 1
ATOM 700 C CA . ARG A 1 86 ? 2.798 6.658 -1.612 1.00 95.00 86 ARG A CA 1
ATOM 701 C C . ARG A 1 86 ? 1.729 5.684 -2.067 1.00 95.00 86 ARG A C 1
ATOM 703 O O . ARG A 1 86 ? 1.397 5.646 -3.243 1.00 95.00 86 ARG A O 1
ATOM 710 N N . ILE A 1 87 ? 1.147 4.934 -1.149 1.00 95.44 87 ILE A N 1
ATOM 711 C CA . ILE A 1 87 ? 0.048 4.006 -1.401 1.00 95.44 87 ILE A CA 1
ATOM 712 C C . ILE A 1 87 ? -1.276 4.565 -0.901 1.00 95.44 87 ILE A C 1
ATOM 714 O O . ILE A 1 87 ? -1.323 5.338 0.054 1.00 95.44 87 ILE A O 1
ATOM 718 N N . ILE A 1 88 ? -2.348 4.161 -1.576 1.00 96.88 88 ILE A N 1
ATOM 719 C CA . ILE A 1 88 ? -3.724 4.548 -1.288 1.00 96.88 88 ILE A CA 1
ATOM 720 C C . ILE A 1 88 ? -4.443 3.318 -0.741 1.00 96.88 88 ILE A C 1
ATOM 722 O O . ILE A 1 88 ? -4.574 2.303 -1.438 1.00 96.88 88 ILE A O 1
ATOM 726 N N . LEU A 1 89 ? -4.903 3.423 0.501 1.00 97.25 89 LEU A N 1
ATOM 727 C CA . LEU A 1 89 ? -5.545 2.353 1.252 1.00 97.25 89 LEU A CA 1
ATOM 728 C C . LEU A 1 89 ? -6.926 2.797 1.730 1.00 97.25 89 LEU A C 1
ATOM 730 O O . LEU A 1 89 ? -7.117 3.964 2.055 1.00 97.25 89 LEU A O 1
ATOM 734 N N . ILE A 1 90 ? -7.871 1.865 1.816 1.00 97.06 90 ILE A N 1
ATOM 735 C CA . ILE A 1 90 ? -9.116 2.050 2.566 1.00 97.06 90 ILE A CA 1
ATOM 736 C C . ILE A 1 90 ? -9.072 1.191 3.820 1.00 97.06 90 ILE A C 1
ATOM 738 O O . ILE A 1 90 ? -8.768 -0.002 3.747 1.00 97.06 90 ILE A O 1
ATOM 742 N N . ALA A 1 91 ? -9.399 1.802 4.954 1.00 96.69 91 ALA A N 1
ATOM 743 C CA . ALA A 1 91 ? -9.509 1.130 6.240 1.00 96.69 91 ALA A CA 1
ATOM 744 C C . ALA A 1 91 ? -10.554 1.822 7.123 1.00 96.69 91 ALA A C 1
ATOM 746 O O . ALA A 1 91 ? -11.014 2.920 6.813 1.00 96.69 91 ALA A O 1
ATOM 747 N N . ARG A 1 92 ? -10.893 1.191 8.247 1.00 96.12 92 ARG A N 1
ATOM 748 C CA . ARG A 1 92 ? -11.793 1.763 9.259 1.00 96.12 92 ARG A CA 1
ATOM 749 C C . ARG A 1 92 ? -11.127 2.864 10.086 1.00 96.12 92 ARG A C 1
ATOM 751 O O . ARG A 1 92 ? -11.781 3.822 10.468 1.00 96.12 92 ARG A O 1
ATOM 758 N N . GLU A 1 93 ? -9.843 2.696 10.396 1.00 95.62 93 GLU A N 1
ATOM 759 C CA . GLU A 1 93 ? -9.092 3.594 11.274 1.00 95.62 93 GLU A CA 1
ATOM 760 C C . GLU A 1 93 ? -7.658 3.773 10.764 1.00 95.62 93 GLU A C 1
ATOM 762 O O . GLU A 1 93 ? -7.063 2.810 10.262 1.00 95.62 93 GLU A O 1
ATOM 767 N N . PRO A 1 94 ? -7.042 4.951 10.966 1.00 95.69 94 PRO A N 1
ATOM 768 C CA . PRO A 1 94 ? -5.671 5.200 10.530 1.00 95.69 94 PRO A CA 1
ATOM 769 C C . PRO A 1 94 ? -4.660 4.297 11.252 1.00 95.69 94 PRO A C 1
ATOM 771 O O . PRO A 1 94 ? -3.715 3.818 10.632 1.00 95.69 94 PRO A O 1
ATOM 774 N N . LYS A 1 95 ? -4.894 3.978 12.536 1.00 95.88 95 LYS A N 1
ATOM 775 C CA . LYS A 1 95 ? -4.001 3.120 13.337 1.00 95.88 95 LYS A CA 1
ATOM 776 C C . LYS A 1 95 ? -3.854 1.712 12.762 1.00 95.88 95 LYS A C 1
ATOM 778 O O . LYS A 1 95 ? -2.780 1.125 12.859 1.00 95.88 95 LYS A O 1
ATOM 783 N N . ILE A 1 96 ? -4.917 1.170 12.159 1.00 94.94 96 ILE A N 1
ATOM 784 C CA . ILE A 1 96 ? -4.870 -0.131 11.478 1.00 94.94 96 ILE A CA 1
ATOM 785 C C . ILE A 1 96 ? -3.849 -0.061 10.344 1.00 94.94 96 ILE A C 1
ATOM 787 O O . ILE A 1 96 ? -2.967 -0.911 10.263 1.00 94.94 96 ILE A O 1
ATOM 791 N N . VAL A 1 97 ? -3.937 0.981 9.512 1.00 96.31 97 VAL A N 1
ATOM 792 C CA . VAL A 1 97 ? -3.006 1.201 8.403 1.00 96.31 97 VAL A CA 1
ATOM 793 C C . VAL A 1 97 ? -1.575 1.325 8.916 1.00 96.31 97 VAL A C 1
ATOM 795 O O . VAL A 1 97 ? -0.703 0.593 8.456 1.00 96.31 97 VAL A O 1
ATOM 798 N N . ASP A 1 98 ? -1.341 2.195 9.894 1.00 95.88 98 ASP A N 1
ATOM 799 C CA . ASP A 1 98 ? 0.005 2.487 10.389 1.00 95.88 98 ASP A CA 1
ATOM 800 C C . ASP A 1 98 ? 0.677 1.234 10.991 1.00 95.88 98 ASP A C 1
ATOM 802 O O . ASP A 1 98 ? 1.832 0.939 10.677 1.00 95.88 98 ASP A O 1
ATOM 806 N N . ASN A 1 99 ? -0.065 0.422 11.755 1.00 96.00 99 ASN A N 1
ATOM 807 C CA . ASN A 1 99 ? 0.438 -0.834 12.325 1.00 96.00 99 ASN A CA 1
ATOM 808 C C . ASN A 1 99 ? 0.801 -1.874 11.253 1.00 96.00 99 ASN A C 1
ATOM 810 O O . ASN A 1 99 ? 1.815 -2.566 11.372 1.00 96.00 99 ASN A O 1
ATOM 814 N N . ILE A 1 100 ? -0.014 -1.993 10.200 1.00 95.38 100 ILE A N 1
ATOM 815 C CA . ILE A 1 100 ? 0.247 -2.916 9.087 1.00 95.38 100 ILE A CA 1
ATOM 816 C C . ILE A 1 100 ? 1.513 -2.496 8.349 1.00 95.38 100 ILE A C 1
ATOM 818 O O . ILE A 1 100 ? 2.385 -3.327 8.107 1.00 95.38 100 ILE A O 1
ATOM 822 N N . LEU A 1 101 ? 1.637 -1.210 8.011 1.00 94.88 101 LEU A N 1
ATOM 823 C CA . LEU A 1 101 ? 2.803 -0.707 7.285 1.00 94.88 101 LEU A CA 1
ATOM 824 C C . LEU A 1 101 ? 4.080 -0.816 8.121 1.00 94.88 101 LEU A C 1
ATOM 826 O O . LEU A 1 101 ? 5.120 -1.188 7.583 1.00 94.88 101 LEU A O 1
ATOM 830 N N . TYR A 1 102 ? 3.996 -0.596 9.435 1.00 94.00 102 TYR A N 1
ATOM 831 C CA . TYR A 1 102 ? 5.107 -0.859 10.347 1.00 94.00 102 TYR A CA 1
ATOM 832 C C . TYR A 1 102 ? 5.504 -2.342 10.358 1.00 94.00 102 TYR A C 1
ATOM 834 O O . TYR A 1 102 ? 6.684 -2.667 10.239 1.00 94.00 102 TYR A O 1
ATOM 842 N N . SER A 1 103 ? 4.535 -3.259 10.444 1.00 92.69 103 SER A N 1
ATOM 843 C CA . SER A 1 103 ? 4.800 -4.703 10.389 1.00 92.69 103 SER A CA 1
ATOM 844 C C . SER A 1 103 ? 5.436 -5.122 9.060 1.00 92.69 103 SER A C 1
ATOM 846 O O . SER A 1 103 ? 6.349 -5.942 9.048 1.00 92.69 103 SER A O 1
ATOM 848 N N . LEU A 1 104 ? 4.997 -4.539 7.944 1.00 92.38 104 LEU A N 1
ATOM 849 C CA . LEU A 1 104 ? 5.548 -4.821 6.621 1.00 92.38 104 LEU A CA 1
ATOM 850 C C . LEU A 1 104 ? 6.974 -4.288 6.441 1.00 92.38 104 LEU A C 1
ATOM 852 O O . LEU A 1 104 ? 7.756 -4.932 5.750 1.00 92.38 104 LEU A O 1
ATOM 856 N N . SER A 1 105 ? 7.333 -3.160 7.058 1.00 89.00 105 SER A N 1
ATOM 857 C CA . SER A 1 105 ? 8.696 -2.606 6.998 1.00 89.00 105 SER A CA 1
ATOM 858 C C . SER A 1 105 ? 9.737 -3.435 7.761 1.00 89.00 105 SER A C 1
ATOM 860 O O . SER A 1 105 ? 10.917 -3.344 7.441 1.00 89.00 105 SER A O 1
ATOM 862 N N . ASN A 1 106 ? 9.315 -4.222 8.758 1.00 84.31 106 ASN A N 1
ATOM 863 C CA . ASN A 1 106 ? 10.203 -4.976 9.655 1.00 84.31 106 ASN A CA 1
ATOM 864 C C . ASN A 1 106 ? 10.242 -6.496 9.376 1.00 84.31 106 ASN A C 1
ATOM 866 O O . ASN A 1 106 ? 10.823 -7.239 10.166 1.00 84.31 106 ASN A O 1
ATOM 870 N N . ASN A 1 107 ? 9.617 -6.953 8.285 1.00 65.12 107 ASN A N 1
ATOM 871 C CA . ASN A 1 107 ? 9.677 -8.332 7.775 1.00 65.12 107 ASN A CA 1
ATOM 872 C C . ASN A 1 107 ? 10.508 -8.397 6.489 1.00 65.12 107 ASN A C 1
ATOM 874 O O . ASN A 1 107 ? 11.207 -9.414 6.299 1.00 65.12 107 ASN A O 1
#

pLDDT: mean 78.77, std 20.19, range [40.12, 97.62]